Protein AF-A0A352XWA0-F1 (afdb_monomer_lite)

Foldseek 3Di:
DVVVVVVVVVVPPPPPPDDVVCVDPQQFAAADPVQVVVCVVVVVVVVLVCCCVPPVVVQWDWTHGNNYIWIDHDDPPVPDTDDD

pLDDT: mean 72.54, std 16.29, range [45.66, 95.12]

Structure (mmCIF, N/CA/C/O backbone):
data_AF-A0A352XWA0-F1
#
_entry.id   AF-A0A352XWA0-F1
#
loop_
_atom_site.group_PDB
_atom_site.id
_atom_site.type_symbol
_atom_site.label_atom_id
_atom_site.label_alt_id
_atom_site.label_comp_id
_atom_site.label_asym_id
_atom_site.label_entity_id
_atom_site.label_seq_id
_atom_site.pdbx_PDB_ins_code
_atom_site.Cartn_x
_atom_site.Cartn_y
_atom_site.Cartn_z
_atom_site.occupancy
_atom_site.B_iso_or_equiv
_atom_site.auth_seq_id
_atom_site.auth_comp_id
_atom_site.auth_asym_id
_atom_site.auth_atom_id
_atom_site.pdbx_PDB_model_num
ATOM 1 N N . MET A 1 1 ? -0.333 36.076 -12.751 1.00 52.56 1 MET A N 1
ATOM 2 C CA . MET A 1 1 ? -1.217 34.891 -12.672 1.00 52.56 1 MET A CA 1
ATOM 3 C C . MET A 1 1 ? -0.603 33.752 -11.857 1.00 52.56 1 MET A C 1
ATOM 5 O O . MET A 1 1 ? -1.235 33.324 -10.908 1.00 52.56 1 MET A O 1
ATOM 9 N N . ILE A 1 2 ? 0.646 33.338 -12.113 1.00 50.44 2 ILE A N 1
ATOM 10 C CA . ILE A 1 2 ? 1.318 32.265 -11.338 1.00 50.44 2 ILE A CA 1
ATOM 11 C C . ILE A 1 2 ? 1.477 32.612 -9.843 1.00 50.44 2 ILE A C 1
ATOM 13 O O . ILE A 1 2 ? 1.248 31.772 -8.981 1.00 50.44 2 ILE A O 1
ATOM 17 N N . GLN A 1 3 ? 1.785 33.871 -9.512 1.00 47.03 3 GLN A N 1
ATOM 18 C CA . GLN A 1 3 ? 1.929 34.309 -8.114 1.00 47.03 3 GLN A CA 1
ATOM 19 C C . GLN A 1 3 ? 0.627 34.254 -7.299 1.00 47.03 3 GLN A C 1
ATOM 21 O O . GLN A 1 3 ? 0.681 34.205 -6.075 1.00 47.03 3 GLN A O 1
ATOM 26 N N . GLN A 1 4 ? -0.530 34.256 -7.965 1.00 50.59 4 GLN A N 1
ATOM 27 C CA . GLN A 1 4 ? -1.835 34.211 -7.308 1.00 50.59 4 GLN A CA 1
ATOM 28 C C . GLN A 1 4 ? -2.195 32.767 -6.923 1.00 50.59 4 GLN A C 1
ATOM 30 O O . GLN A 1 4 ? -2.578 32.535 -5.783 1.00 50.59 4 GLN A O 1
ATOM 35 N N . MET A 1 5 ? -1.898 31.795 -7.799 1.00 46.84 5 MET A N 1
ATOM 36 C CA . MET A 1 5 ? -1.998 30.358 -7.490 1.00 46.84 5 MET A CA 1
ATOM 37 C C . MET A 1 5 ? -1.056 29.928 -6.354 1.00 46.84 5 MET A C 1
ATOM 39 O O . MET A 1 5 ? -1.448 29.154 -5.490 1.00 46.84 5 MET A O 1
ATOM 43 N N . ILE A 1 6 ? 0.174 30.461 -6.305 1.00 51.50 6 ILE A N 1
ATOM 44 C CA . ILE A 1 6 ? 1.129 30.146 -5.221 1.00 51.50 6 ILE A CA 1
ATOM 45 C C . ILE A 1 6 ? 0.618 30.647 -3.857 1.00 51.50 6 ILE A C 1
ATOM 47 O O . ILE A 1 6 ? 0.887 30.028 -2.830 1.00 51.50 6 ILE A O 1
ATOM 51 N N . ARG A 1 7 ? -0.132 31.757 -3.829 1.00 48.66 7 ARG A N 1
ATOM 52 C CA . ARG A 1 7 ? -0.689 32.325 -2.591 1.00 48.66 7 ARG A CA 1
ATOM 53 C C . ARG A 1 7 ? -1.868 31.520 -2.047 1.00 48.66 7 ARG A C 1
ATOM 55 O O . ARG A 1 7 ? -1.997 31.399 -0.835 1.00 48.66 7 ARG A O 1
ATOM 62 N N . GLU A 1 8 ? -2.706 30.970 -2.921 1.00 48.72 8 GLU 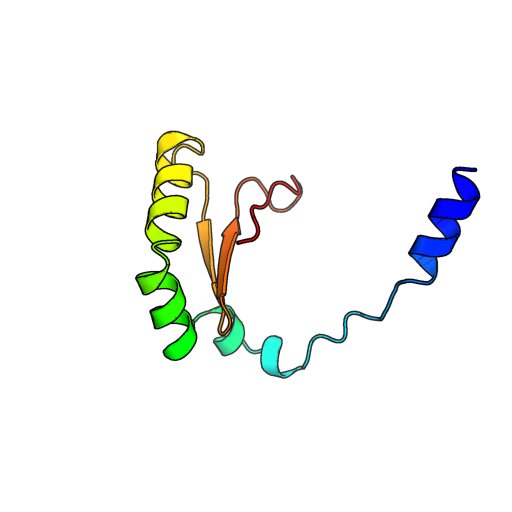A N 1
ATOM 63 C CA . GLU A 1 8 ? -3.857 30.146 -2.528 1.00 48.72 8 GLU A CA 1
ATOM 64 C C . GLU A 1 8 ? -3.417 28.799 -1.926 1.00 48.72 8 GLU A C 1
ATOM 66 O O . GLU A 1 8 ? -3.937 28.396 -0.885 1.00 48.72 8 GLU A O 1
ATOM 71 N N . GLU A 1 9 ? -2.371 28.174 -2.476 1.00 50.19 9 GLU A N 1
ATOM 72 C CA . GLU A 1 9 ? -1.765 26.951 -1.921 1.00 50.19 9 GLU A CA 1
ATOM 73 C C . GLU A 1 9 ? -1.173 27.164 -0.516 1.00 50.19 9 GLU A C 1
ATOM 75 O O . GLU A 1 9 ? -1.296 26.302 0.353 1.00 50.19 9 GLU A O 1
ATOM 80 N N . GLN A 1 10 ? -0.577 28.335 -0.246 1.00 49.91 10 GLN A N 1
ATOM 81 C CA . GLN A 1 10 ? -0.024 28.650 1.080 1.00 49.91 10 GLN A CA 1
ATOM 82 C C . GLN A 1 10 ? -1.097 28.799 2.169 1.00 49.91 10 GLN A C 1
ATOM 84 O O . GLN A 1 10 ? -0.802 28.582 3.344 1.00 49.91 10 GLN A O 1
ATOM 89 N N . HIS A 1 11 ? -2.33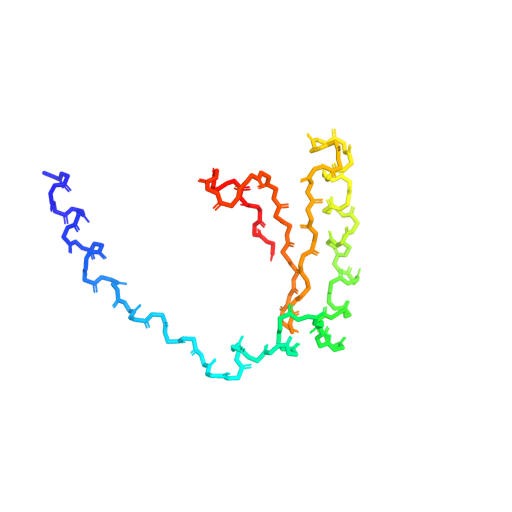7 29.132 1.801 1.00 45.66 11 HIS A N 1
ATOM 90 C CA . HIS A 1 11 ? -3.457 29.242 2.740 1.00 45.66 11 HIS A CA 1
ATOM 91 C C . HIS A 1 11 ? -4.290 27.959 2.853 1.00 45.66 11 HIS A C 1
ATOM 93 O O . HIS A 1 11 ? -5.029 27.805 3.824 1.00 45.66 11 HIS A O 1
ATOM 99 N N . SER A 1 12 ? -4.140 27.010 1.922 1.00 47.06 12 SER A N 1
ATOM 100 C CA . SER A 1 12 ? -4.786 25.693 1.990 1.00 47.06 12 SER A CA 1
ATOM 101 C C . SER A 1 12 ? -3.994 24.664 2.806 1.00 47.06 12 SER A C 1
ATOM 103 O O . SER A 1 12 ? -4.327 23.475 2.807 1.00 47.06 12 SER A O 1
ATOM 105 N N . ALA A 1 13 ? -2.987 25.100 3.567 1.00 52.19 13 ALA A N 1
ATOM 106 C CA . ALA A 1 13 ? -2.421 24.313 4.651 1.00 52.19 13 ALA A CA 1
ATOM 107 C C . ALA A 1 13 ? -3.435 24.231 5.806 1.00 52.19 13 ALA A C 1
ATOM 109 O O . ALA A 1 13 ? -3.225 24.770 6.893 1.00 52.19 13 ALA A O 1
ATOM 110 N N . ARG A 1 14 ? -4.542 23.502 5.597 1.00 50.50 14 ARG A N 1
ATOM 111 C CA . ARG A 1 14 ? -5.118 22.727 6.697 1.00 50.50 14 ARG A CA 1
ATOM 112 C C . ARG A 1 14 ? -3.933 21.952 7.244 1.00 50.50 14 ARG A C 1
ATOM 114 O O . ARG A 1 14 ? -3.410 21.091 6.541 1.00 50.50 14 ARG A O 1
ATOM 121 N N . ALA A 1 15 ? -3.456 22.324 8.431 1.00 47.00 15 ALA A N 1
ATOM 122 C CA . ALA A 1 15 ? -2.498 21.505 9.147 1.00 47.00 15 ALA A CA 1
ATOM 123 C C . ALA A 1 15 ? -3.057 20.085 9.077 1.00 47.00 15 ALA A C 1
ATOM 125 O O . ALA A 1 15 ? -4.190 19.861 9.511 1.00 47.00 15 ALA A O 1
ATOM 126 N N . LEU A 1 16 ? -2.340 19.191 8.391 1.00 52.50 16 LEU A N 1
ATOM 127 C CA . LEU A 1 16 ? -2.702 17.787 8.285 1.00 52.50 16 LEU A CA 1
ATOM 128 C C . LEU A 1 16 ? -2.614 17.261 9.713 1.00 52.50 16 LEU A C 1
ATOM 130 O O . LEU A 1 16 ? -1.547 16.879 10.183 1.00 52.50 16 LEU A O 1
ATOM 134 N N . HIS A 1 17 ? -3.710 17.397 10.454 1.00 55.34 17 HIS A N 1
ATOM 135 C CA . HIS A 1 17 ? -3.823 16.880 11.796 1.00 55.34 17 HIS A CA 1
ATOM 136 C C . HIS A 1 17 ? -3.953 15.379 11.624 1.00 55.34 17 HIS A C 1
ATOM 138 O O . HIS A 1 17 ? -5.030 14.876 11.315 1.00 55.34 17 HIS A O 1
ATOM 144 N N . ILE A 1 18 ? -2.812 14.707 11.719 1.00 54.81 18 ILE A N 1
ATOM 145 C CA . ILE A 1 18 ? -2.741 13.259 11.789 1.00 54.81 18 ILE A CA 1
ATOM 146 C C . ILE A 1 18 ? -3.120 12.918 13.235 1.00 54.81 18 ILE A C 1
ATOM 148 O O . ILE A 1 18 ? -2.396 13.340 14.144 1.00 54.81 18 ILE A O 1
ATOM 152 N N . PRO A 1 19 ? -4.257 12.245 13.474 1.00 64.94 19 PRO A N 1
ATOM 153 C CA . PRO A 1 19 ? -4.633 11.797 14.808 1.00 64.94 19 PRO A CA 1
ATOM 154 C C . PRO A 1 19 ? -3.496 10.979 15.428 1.00 64.94 19 PRO A C 1
ATOM 156 O O . PRO A 1 19 ? -2.873 10.167 14.747 1.00 64.94 19 PRO A O 1
ATOM 159 N N . GLU A 1 20 ? -3.218 11.154 16.723 1.00 65.88 20 GLU A N 1
ATOM 160 C CA . GLU A 1 20 ? -2.136 10.413 17.397 1.00 65.88 20 GLU A CA 1
ATOM 161 C C . GLU A 1 20 ? -2.314 8.889 17.295 1.00 65.88 20 GLU A C 1
ATOM 163 O O . GLU A 1 20 ? -1.332 8.148 17.298 1.00 65.88 20 GLU A O 1
ATOM 168 N N . GLN A 1 21 ? -3.555 8.414 17.137 1.00 62.44 21 GLN A N 1
ATOM 169 C CA . GLN A 1 21 ? -3.846 6.996 16.926 1.00 62.44 21 GLN A CA 1
ATOM 170 C C . GLN A 1 21 ? -3.257 6.456 15.611 1.00 62.44 21 GLN A C 1
ATOM 172 O O . GLN A 1 21 ? -2.845 5.295 15.566 1.00 62.44 21 GLN A O 1
ATOM 177 N N . ASP A 1 22 ? -3.149 7.294 14.5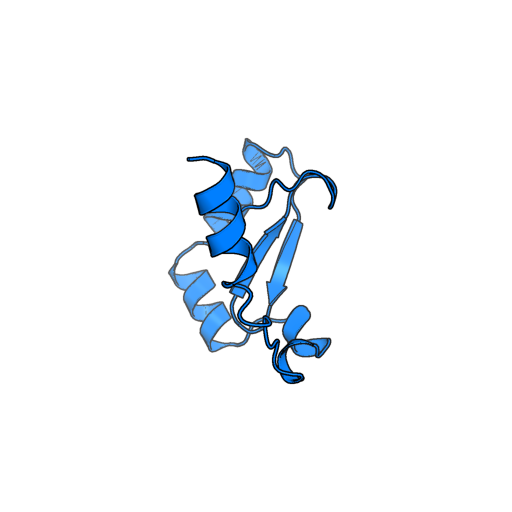79 1.00 57.22 22 ASP A N 1
ATOM 178 C CA . ASP A 1 22 ? -2.625 6.924 13.257 1.00 57.22 22 ASP A CA 1
ATOM 179 C C . ASP A 1 22 ? -1.089 6.973 13.206 1.00 57.22 22 ASP A C 1
ATOM 181 O O . ASP A 1 22 ? -0.470 6.442 12.285 1.00 57.22 22 ASP A O 1
ATOM 185 N N . LEU A 1 23 ? -0.460 7.569 14.226 1.00 62.28 23 LEU A N 1
ATOM 186 C CA . LEU A 1 23 ? 0.990 7.541 14.436 1.00 62.28 23 LEU A CA 1
ATOM 187 C C . LEU A 1 23 ? 1.454 6.278 15.177 1.00 62.28 23 LEU A C 1
ATOM 189 O O . LEU A 1 23 ? 2.658 6.049 15.304 1.00 62.28 23 LEU A O 1
ATOM 193 N N . SER A 1 24 ? 0.524 5.461 15.683 1.00 63.38 24 SER A N 1
ATOM 194 C CA . SER A 1 24 ? 0.866 4.211 16.356 1.00 63.38 24 SER A CA 1
ATOM 195 C C . SER A 1 24 ? 1.492 3.206 15.379 1.00 63.38 24 SER A C 1
ATOM 197 O O . SER A 1 24 ? 1.107 3.088 14.213 1.00 63.38 24 SER A O 1
ATOM 199 N N . THR A 1 25 ? 2.467 2.434 15.859 1.00 59.09 25 THR A N 1
ATOM 200 C CA . THR A 1 25 ? 3.133 1.388 15.062 1.00 59.09 25 THR A CA 1
ATOM 201 C C . THR A 1 25 ? 2.134 0.345 14.551 1.00 59.09 25 THR A C 1
ATOM 203 O O . THR A 1 25 ? 2.280 -0.188 13.456 1.00 59.09 25 THR A O 1
ATOM 206 N N . GLU A 1 26 ? 1.076 0.079 15.312 1.00 58.91 26 GLU A N 1
ATOM 207 C CA . GLU A 1 26 ? 0.015 -0.866 14.953 1.00 58.91 26 GLU A CA 1
ATOM 208 C C . GLU A 1 26 ? -0.843 -0.345 13.789 1.00 58.91 26 GLU A C 1
ATOM 210 O O . GLU A 1 26 ? -1.166 -1.105 12.878 1.00 58.91 26 GLU A O 1
ATOM 215 N N . ALA A 1 27 ? -1.123 0.965 13.741 1.00 57.12 27 ALA A N 1
ATOM 216 C CA . ALA A 1 27 ? -1.854 1.584 12.632 1.00 57.12 27 ALA A CA 1
ATOM 217 C C . ALA A 1 27 ? -1.092 1.541 11.294 1.00 57.12 27 ALA A C 1
ATOM 219 O O . ALA A 1 27 ? -1.692 1.662 10.223 1.00 57.12 27 ALA A O 1
ATOM 220 N N . THR A 1 28 ? 0.227 1.346 11.350 1.00 60.78 28 THR A N 1
ATOM 221 C CA . THR A 1 28 ? 1.136 1.398 10.196 1.00 60.78 28 THR A CA 1
ATOM 222 C C . THR A 1 28 ? 1.700 0.042 9.779 1.00 60.78 28 THR A C 1
ATOM 224 O O . THR A 1 28 ? 2.533 -0.014 8.873 1.00 60.78 28 THR A O 1
ATOM 227 N N . THR A 1 29 ? 1.281 -1.043 10.439 1.00 66.94 29 THR A N 1
ATOM 228 C CA . THR A 1 29 ? 1.834 -2.386 10.199 1.00 66.94 29 THR A CA 1
ATOM 229 C C . THR A 1 29 ? 0.791 -3.443 9.864 1.00 66.94 29 THR A C 1
ATOM 231 O O . THR A 1 29 ? 1.165 -4.473 9.300 1.00 66.94 29 THR A O 1
ATOM 234 N N . GLN A 1 30 ? -0.493 -3.225 10.177 1.00 78.75 30 GLN A N 1
ATOM 235 C CA . GLN A 1 30 ? -1.530 -4.223 9.924 1.00 78.75 30 GLN A CA 1
ATOM 236 C C . GLN A 1 30 ? -2.889 -3.605 9.574 1.00 78.75 30 GLN A C 1
ATOM 238 O O . GLN A 1 30 ? -3.351 -2.676 10.231 1.00 78.75 30 GLN A O 1
ATOM 243 N N . MET A 1 31 ? -3.556 -4.171 8.562 1.00 87.38 31 MET A N 1
ATOM 244 C CA . MET A 1 31 ? -4.938 -3.834 8.200 1.00 87.38 31 MET A CA 1
ATOM 245 C C . MET A 1 31 ? -5.951 -4.300 9.248 1.00 87.38 31 MET A C 1
ATOM 247 O O . MET A 1 31 ? -5.827 -5.383 9.823 1.00 87.38 31 MET A O 1
ATOM 251 N N . SER A 1 32 ? -7.021 -3.521 9.422 1.00 89.00 32 SER A N 1
ATOM 252 C CA . SER A 1 32 ? -8.218 -3.996 10.116 1.00 89.00 32 SER A CA 1
ATOM 253 C C . SER A 1 32 ? -8.894 -5.129 9.330 1.00 89.00 32 SER A C 1
ATOM 255 O O . SER A 1 32 ? -8.779 -5.220 8.106 1.00 89.00 32 SER A O 1
ATOM 257 N N . ALA A 1 33 ? -9.629 -6.005 10.021 1.00 90.12 33 ALA A N 1
ATOM 258 C CA . ALA A 1 33 ? -10.281 -7.154 9.386 1.00 90.12 33 ALA A CA 1
ATOM 259 C C . ALA A 1 33 ? -11.323 -6.747 8.325 1.00 90.12 33 ALA A C 1
ATOM 261 O O . ALA A 1 33 ? -11.465 -7.416 7.302 1.00 90.12 33 ALA A O 1
ATOM 262 N N . GLU A 1 34 ? -12.036 -5.643 8.557 1.00 92.44 34 GLU A N 1
ATOM 263 C CA . GLU A 1 34 ? -13.011 -5.097 7.611 1.00 92.44 34 GLU A CA 1
ATOM 264 C C . GLU A 1 34 ? -12.328 -4.617 6.326 1.00 92.44 34 GLU A C 1
ATOM 266 O O . GLU A 1 34 ? -12.723 -5.002 5.226 1.00 92.44 34 GLU A O 1
ATOM 271 N N . VAL A 1 35 ? -11.240 -3.860 6.464 1.00 90.50 35 VAL A N 1
ATOM 272 C CA . VAL A 1 35 ? -10.454 -3.362 5.330 1.00 90.50 35 VAL A CA 1
ATOM 273 C C . VAL A 1 35 ? -9.812 -4.511 4.569 1.00 90.50 35 VAL A C 1
ATOM 275 O O . VAL A 1 35 ? -9.902 -4.557 3.345 1.00 90.50 35 VAL A O 1
ATOM 278 N N . ALA A 1 36 ? -9.230 -5.488 5.268 1.00 89.88 36 ALA A N 1
ATOM 279 C CA . ALA A 1 36 ? -8.653 -6.670 4.635 1.00 89.88 36 ALA A CA 1
ATOM 280 C C . ALA A 1 36 ? -9.682 -7.405 3.758 1.00 89.88 36 ALA A C 1
ATOM 282 O O . ALA A 1 36 ? -9.356 -7.820 2.645 1.00 89.88 36 ALA A O 1
ATOM 283 N N . ARG A 1 37 ? -10.939 -7.503 4.217 1.00 92.81 37 ARG A N 1
ATOM 284 C CA . ARG A 1 37 ? -12.036 -8.084 3.436 1.00 92.81 37 ARG A CA 1
ATOM 285 C C . ARG A 1 37 ? -12.345 -7.267 2.181 1.00 92.81 37 ARG A C 1
ATOM 287 O O . ARG A 1 37 ? -12.435 -7.843 1.103 1.00 92.81 37 ARG A O 1
ATOM 294 N N . VAL A 1 38 ? -12.449 -5.942 2.295 1.00 92.44 38 VAL A N 1
ATOM 295 C CA . VAL A 1 38 ? -12.670 -5.051 1.138 1.00 92.44 38 VAL A CA 1
ATOM 296 C C . VAL A 1 38 ? -11.530 -5.166 0.118 1.00 92.44 38 VAL A C 1
ATOM 298 O O . VAL A 1 38 ? -11.768 -5.229 -1.090 1.00 92.44 38 VAL A O 1
ATOM 301 N N . ILE A 1 39 ? -10.281 -5.231 0.582 1.00 90.25 39 ILE A N 1
ATOM 302 C CA . ILE A 1 39 ? -9.093 -5.369 -0.272 1.00 90.25 39 ILE A CA 1
ATOM 303 C C . ILE A 1 39 ? -9.088 -6.708 -1.019 1.00 90.25 39 ILE A C 1
ATOM 305 O O . ILE A 1 39 ? -8.719 -6.754 -2.197 1.00 90.25 39 ILE A O 1
ATOM 309 N N . GLU A 1 40 ? -9.511 -7.786 -0.362 1.00 90.31 40 GLU A N 1
ATOM 310 C CA . GLU A 1 40 ? -9.613 -9.101 -0.994 1.00 90.31 40 GLU A CA 1
ATOM 311 C C . GLU A 1 40 ? -10.760 -9.142 -2.014 1.00 90.31 40 GLU A C 1
ATOM 313 O O . GLU A 1 40 ? -10.544 -9.495 -3.177 1.00 90.31 40 GLU A O 1
ATOM 318 N N . ASP A 1 41 ? -11.953 -8.681 -1.627 1.00 95.12 41 ASP A N 1
ATOM 319 C CA . ASP A 1 41 ? -13.148 -8.676 -2.480 1.00 95.12 41 ASP A CA 1
ATOM 320 C C . ASP A 1 41 ? -12.959 -7.788 -3.727 1.00 95.12 41 ASP A C 1
ATOM 322 O O . ASP A 1 41 ? -13.384 -8.144 -4.830 1.00 95.12 41 ASP A O 1
ATOM 326 N N . SER A 1 42 ? -12.255 -6.658 -3.587 1.00 91.31 42 SER A N 1
ATOM 327 C CA . SER A 1 42 ? -11.917 -5.756 -4.700 1.00 91.31 42 SER A CA 1
ATOM 328 C C . SER A 1 42 ? -10.838 -6.305 -5.638 1.00 91.31 42 SER A C 1
ATOM 3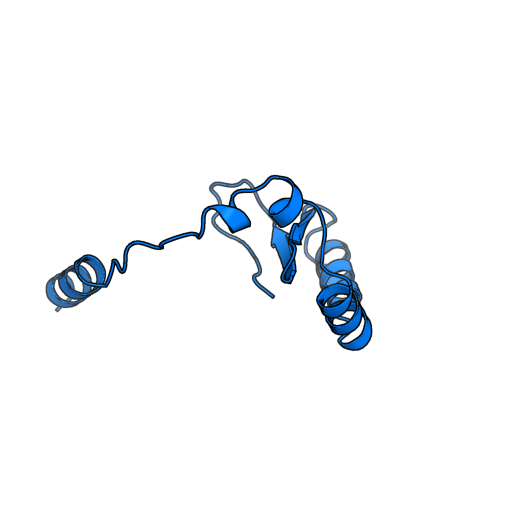30 O O . SER A 1 42 ? -10.614 -5.748 -6.715 1.00 91.31 42 SER A O 1
ATOM 332 N N . ARG A 1 43 ? -10.150 -7.391 -5.255 1.00 91.25 43 ARG A N 1
ATOM 333 C CA . ARG A 1 43 ? -8.980 -7.954 -5.953 1.00 91.25 43 ARG A CA 1
ATOM 334 C C . ARG A 1 43 ? -7.830 -6.959 -6.126 1.00 91.25 43 ARG A C 1
ATOM 336 O O . ARG A 1 43 ? -6.930 -7.200 -6.939 1.00 91.25 43 ARG A O 1
ATOM 343 N N . LEU A 1 44 ? -7.824 -5.869 -5.358 1.00 88.31 44 LEU A N 1
ATOM 344 C CA . LEU A 1 44 ? -6.843 -4.798 -5.493 1.00 88.31 44 LEU A CA 1
ATOM 345 C C . LEU A 1 44 ? -5.420 -5.328 -5.304 1.00 88.31 44 LEU A C 1
ATOM 347 O O . LEU A 1 44 ? -4.539 -5.057 -6.119 1.00 88.31 44 LEU A O 1
ATOM 351 N N . ARG A 1 45 ? -5.213 -6.178 -4.290 1.00 88.00 45 ARG A N 1
ATOM 352 C CA . ARG A 1 45 ? -3.912 -6.806 -4.015 1.00 88.00 45 ARG A CA 1
ATOM 353 C C . ARG A 1 45 ? -3.355 -7.538 -5.238 1.00 88.00 45 ARG A C 1
ATOM 355 O O . ARG A 1 45 ? -2.172 -7.409 -5.545 1.00 88.00 45 ARG A O 1
ATOM 362 N N . ARG A 1 46 ? -4.205 -8.262 -5.971 1.00 89.69 46 ARG A N 1
ATOM 363 C CA . ARG A 1 46 ? -3.804 -9.003 -7.175 1.00 89.69 46 ARG A CA 1
ATOM 364 C C . ARG A 1 46 ? -3.390 -8.066 -8.309 1.00 89.69 46 ARG A C 1
ATOM 366 O O . ARG A 1 46 ? -2.384 -8.325 -8.964 1.00 89.69 46 ARG A O 1
ATOM 373 N N . ILE A 1 47 ? -4.136 -6.984 -8.526 1.00 89.38 47 ILE A N 1
ATOM 374 C CA . ILE A 1 47 ? -3.821 -5.978 -9.553 1.00 89.38 47 ILE A CA 1
ATOM 375 C C . ILE A 1 47 ? -2.474 -5.320 -9.244 1.00 89.38 47 ILE A C 1
ATOM 377 O O . ILE A 1 47 ? -1.602 -5.242 -10.108 1.00 89.38 47 ILE A O 1
ATOM 381 N N . LEU A 1 48 ? -2.276 -4.907 -7.994 1.00 88.00 48 LEU A N 1
ATOM 382 C CA . LEU A 1 48 ? -1.047 -4.256 -7.559 1.00 88.00 48 LEU A CA 1
ATOM 383 C C . LEU A 1 48 ? 0.172 -5.196 -7.641 1.00 88.00 48 LEU A C 1
ATOM 385 O O . LEU A 1 48 ? 1.251 -4.774 -8.060 1.00 88.00 48 LEU A O 1
ATOM 389 N N . GLN A 1 49 ? 0.008 -6.484 -7.320 1.00 88.25 49 GLN A N 1
ATOM 390 C CA . GLN A 1 49 ? 1.049 -7.504 -7.511 1.00 88.25 49 GLN A CA 1
ATOM 391 C C . GLN A 1 49 ? 1.418 -7.703 -8.984 1.00 88.25 49 GLN A C 1
ATOM 393 O O . GLN A 1 49 ? 2.604 -7.789 -9.304 1.00 88.25 49 GLN A O 1
ATOM 398 N N . MET A 1 50 ? 0.428 -7.747 -9.884 1.00 90.31 50 MET A N 1
ATOM 399 C CA . MET A 1 50 ? 0.684 -7.810 -11.326 1.00 90.31 50 MET A CA 1
ATOM 400 C C . MET A 1 50 ? 1.451 -6.578 -11.797 1.00 90.31 50 MET A C 1
ATOM 402 O O . MET A 1 50 ? 2.442 -6.719 -12.505 1.00 90.31 50 MET A O 1
ATOM 406 N N . PHE A 1 51 ? 1.060 -5.384 -11.342 1.00 87.00 51 PHE A N 1
ATOM 407 C CA . PHE A 1 51 ? 1.766 -4.154 -11.688 1.00 87.00 51 PHE A CA 1
ATOM 408 C C . PHE A 1 51 ? 3.235 -4.199 -11.251 1.00 87.00 51 PHE A C 1
ATOM 410 O O . PHE A 1 51 ? 4.139 -3.910 -12.038 1.00 87.00 51 PHE A O 1
ATOM 417 N N . ASN A 1 52 ? 3.485 -4.632 -10.012 1.00 85.06 52 ASN A N 1
ATOM 418 C CA . ASN A 1 52 ? 4.841 -4.749 -9.493 1.00 85.06 52 ASN A CA 1
ATOM 419 C C . ASN A 1 52 ? 5.684 -5.761 -10.284 1.00 85.06 52 ASN A C 1
ATOM 421 O O . ASN A 1 52 ? 6.844 -5.499 -10.586 1.00 85.06 52 ASN A O 1
ATOM 425 N N . ARG A 1 53 ? 5.103 -6.905 -10.652 1.00 87.00 53 ARG A N 1
ATOM 426 C CA . ARG A 1 53 ? 5.803 -7.951 -11.406 1.00 87.00 53 ARG A CA 1
ATOM 427 C C . ARG A 1 53 ? 6.076 -7.541 -12.854 1.00 87.00 53 ARG A C 1
ATOM 429 O O . ARG A 1 53 ? 7.196 -7.711 -13.323 1.00 87.00 53 ARG A O 1
ATOM 436 N N . ASP A 1 54 ? 5.062 -7.020 -13.538 1.00 89.31 54 ASP A N 1
ATOM 437 C CA . ASP A 1 54 ? 5.065 -6.872 -14.996 1.00 89.31 54 ASP A CA 1
ATOM 438 C C . ASP A 1 54 ? 5.632 -5.514 -15.450 1.00 89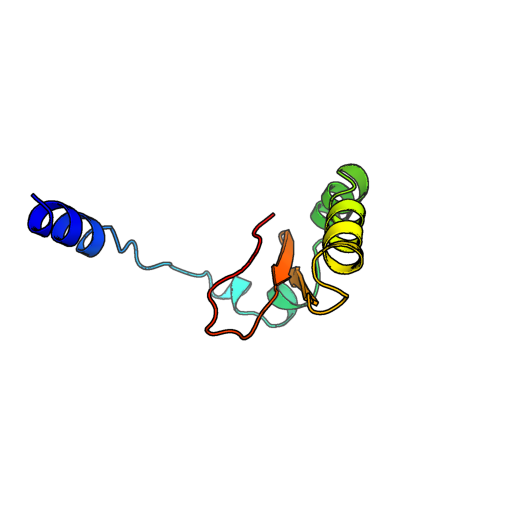.31 54 ASP A C 1
ATOM 440 O O . ASP A 1 54 ? 6.174 -5.418 -16.549 1.00 89.31 54 ASP A O 1
ATOM 444 N N . TYR A 1 55 ? 5.550 -4.472 -14.610 1.00 83.56 55 TYR A N 1
ATOM 445 C CA . TYR A 1 55 ? 5.988 -3.111 -14.963 1.00 83.56 55 TYR A CA 1
ATOM 446 C C . TYR A 1 55 ? 7.110 -2.572 -14.078 1.00 83.56 55 TYR A C 1
ATOM 448 O O . TYR A 1 55 ? 7.976 -1.845 -14.564 1.00 83.56 55 TYR A O 1
ATOM 456 N N . LEU A 1 56 ? 7.102 -2.905 -12.785 1.00 84.12 56 LEU A N 1
ATOM 457 C CA . LEU A 1 56 ? 8.120 -2.435 -11.836 1.00 84.12 56 LEU A CA 1
ATOM 458 C C . LEU A 1 56 ? 9.226 -3.462 -11.580 1.00 84.12 56 LEU A C 1
ATOM 460 O O . LEU A 1 56 ? 10.126 -3.189 -10.792 1.00 84.12 56 LEU A O 1
ATOM 464 N N . TYR A 1 57 ? 9.172 -4.634 -12.217 1.00 85.56 57 TYR A N 1
ATOM 465 C CA . TYR A 1 57 ? 10.179 -5.693 -12.104 1.00 85.56 57 TYR A CA 1
ATOM 466 C C . TYR A 1 57 ? 10.526 -6.076 -10.652 1.00 85.56 57 TYR A C 1
ATOM 468 O O . TYR A 1 57 ? 11.681 -6.331 -10.318 1.00 85.56 57 TYR A O 1
ATOM 476 N N . GLY A 1 58 ? 9.523 -6.093 -9.769 1.00 82.56 58 GLY A N 1
ATOM 477 C CA . GLY A 1 58 ? 9.680 -6.436 -8.353 1.00 82.56 58 GLY A CA 1
ATOM 478 C C . GLY A 1 58 ? 10.311 -5.339 -7.489 1.00 82.56 58 GLY A C 1
ATOM 479 O O . GLY A 1 58 ? 10.665 -5.605 -6.344 1.00 82.56 58 GLY A O 1
ATOM 480 N N . GLN A 1 59 ? 10.453 -4.116 -8.009 1.00 83.12 59 GLN A N 1
ATOM 481 C CA . GLN A 1 59 ? 11.051 -2.984 -7.289 1.00 83.12 59 GLN A CA 1
ATOM 482 C C . GLN A 1 59 ? 10.044 -2.178 -6.449 1.00 83.12 59 GLN A C 1
ATOM 484 O O . GLN A 1 59 ? 10.417 -1.196 -5.807 1.00 83.12 59 GLN A O 1
ATOM 489 N N . GLY A 1 60 ? 8.767 -2.560 -6.453 1.00 83.75 60 GLY A N 1
ATOM 490 C CA . GLY A 1 60 ? 7.737 -2.009 -5.581 1.00 83.75 60 GLY A CA 1
ATOM 491 C C . GLY A 1 60 ? 7.588 -2.787 -4.270 1.00 83.75 60 GLY A C 1
ATOM 492 O O . GLY A 1 60 ? 7.773 -4.005 -4.228 1.00 83.75 60 GLY A O 1
ATOM 493 N N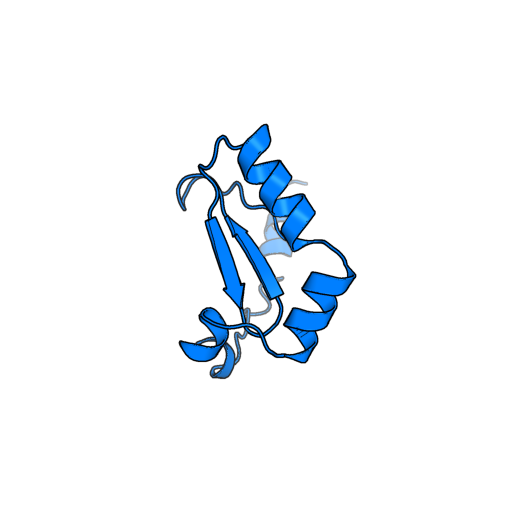 . ARG A 1 61 ? 7.196 -2.086 -3.204 1.00 83.88 61 ARG A N 1
ATOM 494 C CA . ARG A 1 61 ? 6.854 -2.635 -1.885 1.00 83.88 61 ARG A CA 1
ATOM 495 C C . ARG A 1 61 ? 5.410 -2.289 -1.529 1.00 83.88 61 ARG A C 1
ATOM 497 O O . ARG A 1 61 ? 4.951 -1.183 -1.813 1.00 83.88 61 ARG A O 1
ATOM 504 N N . PHE A 1 62 ? 4.720 -3.226 -0.890 1.00 85.31 62 PHE A N 1
ATOM 505 C CA . PHE A 1 62 ? 3.382 -3.018 -0.347 1.00 85.31 62 PHE A CA 1
ATOM 506 C C . PHE A 1 62 ? 3.470 -2.707 1.141 1.00 85.31 62 PHE A C 1
ATOM 508 O O . PHE A 1 62 ? 4.033 -3.503 1.890 1.00 85.31 62 PHE A O 1
ATOM 515 N N . ASP A 1 63 ? 2.904 -1.575 1.545 1.00 84.31 63 ASP A N 1
ATOM 516 C CA . ASP A 1 63 ? 2.786 -1.189 2.946 1.00 84.31 63 ASP A CA 1
ATOM 517 C C . ASP A 1 63 ? 1.318 -1.305 3.357 1.00 84.31 63 ASP A C 1
ATOM 519 O O . ASP A 1 63 ? 0.433 -0.726 2.719 1.00 84.31 63 ASP A O 1
ATOM 523 N N . GLU A 1 64 ? 1.074 -2.091 4.401 1.00 85.38 64 GLU A N 1
ATOM 524 C CA . GLU A 1 64 ? -0.254 -2.333 4.954 1.00 85.38 64 GLU A CA 1
ATOM 525 C C . GLU A 1 64 ? -0.509 -1.364 6.104 1.00 85.38 64 GLU A C 1
ATOM 527 O O . GLU A 1 64 ? 0.297 -1.243 7.024 1.00 85.38 64 GLU A O 1
ATOM 532 N N . TYR A 1 65 ? -1.646 -0.687 6.046 1.00 84.69 65 TYR A N 1
ATOM 533 C CA . TYR A 1 65 ? -2.105 0.252 7.057 1.00 84.69 65 TYR A CA 1
ATOM 534 C C . TYR A 1 65 ? -3.446 -0.220 7.589 1.00 84.69 65 TYR A C 1
ATOM 536 O O . TYR A 1 65 ? -4.180 -0.916 6.891 1.00 84.69 65 TYR A O 1
ATOM 544 N N . LYS A 1 66 ? -3.817 0.218 8.789 1.00 85.31 66 LYS A N 1
ATOM 545 C CA . LYS A 1 66 ? -5.114 -0.105 9.399 1.00 85.31 66 LYS A CA 1
ATOM 546 C C . LYS A 1 66 ? -6.295 0.076 8.440 1.00 85.31 66 LYS A C 1
ATOM 548 O O . LYS A 1 66 ? -7.175 -0.788 8.389 1.00 85.31 66 LYS A O 1
ATOM 553 N N . ASP A 1 67 ? -6.250 1.156 7.664 1.00 84.81 67 ASP A N 1
ATOM 554 C CA . ASP A 1 67 ? -7.333 1.600 6.791 1.00 84.81 67 ASP A CA 1
ATOM 555 C C . ASP A 1 67 ? -7.076 1.349 5.297 1.00 84.81 67 ASP A C 1
ATOM 557 O O . ASP A 1 67 ? -7.905 1.710 4.464 1.00 84.81 67 ASP A O 1
ATOM 561 N N . GLY A 1 68 ? -5.963 0.701 4.923 1.00 86.69 68 GLY A N 1
ATOM 562 C CA . GLY A 1 68 ? -5.721 0.402 3.512 1.00 86.69 68 GLY A CA 1
ATOM 563 C C . GLY A 1 68 ? -4.364 -0.199 3.161 1.00 86.69 68 GLY A C 1
ATOM 564 O O . GLY A 1 68 ? -3.630 -0.724 3.995 1.00 86.69 68 GLY A O 1
ATOM 565 N N . LEU A 1 69 ? -4.040 -0.125 1.871 1.00 86.12 69 LEU A N 1
ATOM 566 C CA . LEU A 1 69 ? -2.855 -0.725 1.266 1.00 86.12 69 LEU A CA 1
ATOM 567 C C . LEU A 1 69 ? -2.219 0.267 0.292 1.00 86.12 69 LEU A C 1
ATOM 569 O O . LEU A 1 69 ? -2.892 0.756 -0.610 1.00 86.12 69 LEU A O 1
ATOM 573 N N . ILE A 1 70 ? -0.914 0.510 0.415 1.00 85.00 70 ILE A N 1
ATOM 574 C CA . ILE A 1 70 ? -0.179 1.403 -0.494 1.00 85.00 70 ILE A CA 1
ATOM 575 C C . ILE A 1 70 ? 0.910 0.626 -1.234 1.00 85.00 70 ILE A C 1
ATOM 577 O O . ILE A 1 70 ? 1.679 -0.117 -0.624 1.00 85.00 70 ILE A O 1
ATOM 581 N N . LEU A 1 71 ? 1.026 0.842 -2.549 1.00 86.06 71 LEU A N 1
ATOM 582 C CA . LEU A 1 71 ? 2.161 0.390 -3.358 1.00 86.06 71 LEU A CA 1
ATOM 583 C C . LEU A 1 71 ? 3.181 1.525 -3.517 1.00 86.06 71 LEU A C 1
ATOM 585 O O . LEU A 1 71 ? 2.968 2.490 -4.253 1.00 86.06 71 LEU A O 1
ATOM 589 N N . LYS A 1 72 ? 4.339 1.380 -2.874 1.00 83.19 72 LYS A N 1
ATOM 590 C CA . LYS A 1 72 ? 5.471 2.302 -3.015 1.00 83.19 72 LYS A CA 1
ATOM 591 C C . LYS A 1 72 ? 6.462 1.751 -4.030 1.00 83.19 72 LYS A C 1
ATOM 593 O O . LYS A 1 72 ? 6.859 0.597 -3.924 1.00 83.19 72 LYS A O 1
ATOM 598 N N . TRP A 1 73 ? 6.908 2.570 -4.977 1.00 82.31 73 TRP A N 1
ATOM 599 C CA . TRP A 1 73 ? 8.035 2.237 -5.847 1.00 82.31 73 TRP A CA 1
ATOM 600 C C . TRP A 1 73 ? 8.987 3.423 -5.981 1.00 82.31 73 TRP A C 1
ATOM 602 O O . TRP A 1 73 ? 8.615 4.561 -5.714 1.00 82.31 73 TRP A O 1
ATOM 612 N N . GLY A 1 74 ? 10.224 3.148 -6.391 1.00 71.12 74 GLY A N 1
ATOM 613 C CA . GLY A 1 74 ? 11.286 4.153 -6.442 1.00 71.12 74 GLY A CA 1
ATOM 614 C C . GLY A 1 74 ? 11.932 4.419 -5.080 1.00 71.12 74 GLY A C 1
ATOM 615 O O . GLY A 1 74 ? 11.559 3.837 -4.061 1.00 71.12 74 GLY A O 1
ATOM 616 N N . ASP A 1 75 ? 12.941 5.289 -5.065 1.00 61.72 75 ASP A N 1
ATOM 617 C CA . ASP A 1 75 ? 13.507 5.795 -3.816 1.00 61.72 75 ASP A CA 1
ATOM 618 C C . ASP A 1 75 ? 12.538 6.815 -3.195 1.00 61.72 75 ASP A C 1
ATOM 620 O O . ASP A 1 75 ? 11.771 7.470 -3.905 1.00 61.72 75 ASP A O 1
ATOM 624 N N . GLY A 1 76 ? 12.533 6.957 -1.867 1.00 54.59 76 GLY A N 1
ATOM 625 C CA . GLY A 1 76 ? 11.610 7.852 -1.149 1.00 54.59 76 GLY A CA 1
ATOM 626 C C . GLY A 1 76 ? 11.676 9.337 -1.555 1.00 54.59 76 GLY A C 1
ATOM 627 O O . GLY A 1 76 ? 10.886 10.132 -1.056 1.00 54.59 76 GLY A O 1
ATOM 628 N N . TYR A 1 77 ? 12.582 9.715 -2.464 1.00 53.91 77 TYR A N 1
ATOM 629 C CA . TYR A 1 77 ? 12.739 11.061 -3.017 1.00 53.91 77 TYR A CA 1
ATOM 630 C C . TYR A 1 77 ? 12.169 11.206 -4.432 1.00 53.91 77 TYR A C 1
ATOM 632 O O . TYR A 1 77 ? 11.844 12.316 -4.855 1.00 53.91 77 TYR A O 1
ATOM 640 N N . SER A 1 78 ? 11.995 10.099 -5.156 1.00 58.88 78 SER A N 1
ATOM 641 C CA . SER A 1 78 ? 11.512 10.084 -6.535 1.00 58.88 78 SER A CA 1
ATOM 642 C C . SER A 1 78 ? 10.041 10.500 -6.688 1.00 58.88 78 SER A C 1
ATOM 644 O O . SER A 1 78 ? 9.609 10.761 -7.809 1.00 58.88 78 SER A O 1
ATOM 646 N N . ARG A 1 79 ? 9.275 10.623 -5.588 1.00 55.38 79 ARG A N 1
ATOM 647 C CA . ARG A 1 79 ? 7.835 10.985 -5.538 1.00 55.38 79 ARG A CA 1
ATOM 648 C C . ARG A 1 79 ? 6.920 10.106 -6.405 1.00 55.38 79 ARG A C 1
ATOM 650 O O . ARG A 1 79 ? 5.749 10.438 -6.583 1.00 55.38 79 ARG A O 1
ATOM 657 N N . LYS A 1 80 ? 7.417 9.001 -6.965 1.00 62.09 80 LYS A N 1
ATOM 658 C CA . LYS A 1 80 ? 6.630 8.111 -7.822 1.00 62.09 80 LYS A CA 1
ATOM 659 C C . LYS A 1 80 ? 5.949 7.052 -6.952 1.00 62.09 80 LYS A C 1
ATOM 661 O O . LYS A 1 80 ? 6.463 5.959 -6.784 1.00 62.09 80 LYS A O 1
ATOM 666 N N . HIS A 1 81 ? 4.796 7.378 -6.380 1.00 68.38 81 HIS A N 1
ATOM 667 C CA . HIS A 1 81 ? 4.003 6.433 -5.586 1.00 68.38 81 HIS A CA 1
ATOM 668 C C . HIS A 1 81 ? 2.632 6.223 -6.240 1.00 68.38 81 HIS A C 1
ATOM 670 O O . HIS A 1 81 ? 2.021 7.203 -6.670 1.00 68.38 81 HIS A O 1
ATOM 676 N N . ILE A 1 82 ? 2.137 4.979 -6.298 1.00 65.88 82 ILE A N 1
ATOM 677 C CA . ILE A 1 82 ? 0.709 4.729 -6.546 1.00 65.88 82 ILE A CA 1
ATOM 678 C C . ILE A 1 82 ? -0.014 4.736 -5.211 1.00 65.88 82 ILE A C 1
ATOM 680 O O . ILE A 1 82 ? 0.364 4.045 -4.266 1.00 65.88 82 ILE A O 1
ATOM 684 N N . TRP A 1 83 ? -1.089 5.508 -5.187 1.00 64.88 83 TRP A N 1
ATOM 685 C CA . TRP A 1 83 ? -2.078 5.526 -4.127 1.00 64.88 83 TRP A CA 1
ATOM 686 C C . TRP A 1 83 ? -3.287 4.770 -4.667 1.00 64.88 83 TRP A C 1
ATOM 688 O O . TRP A 1 83 ? -3.717 5.041 -5.792 1.00 64.88 83 TRP A O 1
ATOM 698 N N . ALA A 1 84 ? -3.758 3.783 -3.913 1.00 58.06 84 ALA A N 1
ATOM 699 C CA . ALA A 1 84 ? -4.920 2.973 -4.242 1.00 58.06 84 ALA A CA 1
ATOM 700 C C . ALA A 1 84 ? -5.940 3.068 -3.109 1.00 58.06 84 ALA A C 1
ATOM 702 O O . ALA A 1 84 ? -5.491 3.230 -1.951 1.00 58.06 84 ALA A O 1
#

Sequence (84 aa):
MIQQMIREEQHSARALHIPEQDLSTEATTQMSAEVARVIEDSRLRRILQMFNRDYLYGQGRFDEYKDGLILKWGDGYSRKHIWA

Radius of gyration: 16.67 Å; chains: 1; bounding box: 27×44×32 Å

Secondary structure (DSSP, 8-state):
-HHHHHHHHHH--------GGGGSTTTTT---HHHHHHHHHTTHHHHHHHHHHHTSTT-EEEEEETTEEEEEES-TTS--EE--